Protein AF-G4A984-F1 (afdb_monomer_lite)

Sequence (42 aa):
MSKGVIVRPLAGYGLPNHLRISIGLPEENQRFLTALSEILGL

Secondary structure (DSSP, 8-state):
---S---EE-GGGT-TT-EE-----HHHHHHHHHHHHHHHT-

InterPro domains:
  IPR015422 Pyridoxal phosphate-dependent transferase, small domain [G3DSA:3.90.1150.10] (1-40)
  IPR015424 Pyridoxal phosphate-dependent transferase [SSF53383] (2-40)

Radius of gyration: 11.39 Å; chains: 1; bounding box: 26×19×24 Å

Foldseek 3Di:
DDLPADWAQPVVVVRRPDIDHDDDDPVNVVSVVVVVCVVVVD

pLDDT: mean 87.94, std 7.63, range [53.28, 94.88]

Structure (mmCIF, N/CA/C/O backbone):
data_AF-G4A984-F1
#
_entry.id   AF-G4A984-F1
#
loop_
_atom_site.group_PDB
_atom_site.id
_atom_site.type_symbol
_atom_site.label_atom_id
_atom_site.label_alt_id
_atom_site.label_comp_id
_atom_site.label_asym_id
_atom_site.label_entity_id
_atom_site.label_seq_id
_atom_site.pdbx_PDB_ins_code
_atom_site.Cartn_x
_atom_site.Cartn_y
_atom_site.Cartn_z
_atom_site.occupancy
_atom_site.B_iso_or_equiv
_atom_site.auth_seq_id
_atom_site.auth_comp_id
_atom_site.auth_asym_id
_atom_site.auth_atom_id
_atom_site.pdbx_PDB_model_num
ATOM 1 N N . MET A 1 1 ? -13.421 0.678 -9.638 1.00 53.28 1 MET A N 1
ATOM 2 C CA . MET A 1 1 ? -13.724 1.682 -8.593 1.00 53.28 1 MET A CA 1
ATOM 3 C C . MET A 1 1 ? -12.425 2.039 -7.891 1.00 53.28 1 MET A C 1
ATOM 5 O O . MET A 1 1 ? -11.742 1.131 -7.441 1.00 53.28 1 MET A O 1
ATOM 9 N N . SER A 1 2 ? -12.044 3.313 -7.834 1.00 68.56 2 SER A N 1
ATOM 10 C CA . SER A 1 2 ? -10.893 3.765 -7.046 1.00 68.56 2 SER A CA 1
ATOM 11 C C . SER A 1 2 ? -11.356 4.061 -5.614 1.00 68.56 2 SER A C 1
ATOM 13 O O . SER A 1 2 ? -12.206 4.918 -5.400 1.00 68.56 2 SER A O 1
ATOM 15 N N . LYS A 1 3 ? -10.822 3.353 -4.610 1.00 77.62 3 LYS A N 1
ATOM 16 C CA . LYS A 1 3 ? -11.187 3.533 -3.183 1.00 77.62 3 LYS A CA 1
ATOM 17 C C . LYS A 1 3 ? -10.464 4.718 -2.506 1.00 77.62 3 LYS A C 1
ATOM 19 O O . LYS A 1 3 ? -10.518 4.870 -1.289 1.00 77.62 3 LYS A O 1
ATOM 24 N N . GLY A 1 4 ? -9.793 5.570 -3.289 1.00 78.50 4 GLY A N 1
ATOM 25 C CA . GLY A 1 4 ? -9.029 6.722 -2.789 1.00 78.50 4 GLY A CA 1
ATOM 26 C C . GLY A 1 4 ? -7.670 6.370 -2.174 1.00 78.50 4 GLY A C 1
ATOM 27 O O . GLY A 1 4 ? -7.084 7.202 -1.496 1.00 78.50 4 GLY A O 1
ATOM 28 N N . VAL A 1 5 ? -7.163 5.156 -2.410 1.00 80.50 5 VAL A N 1
ATOM 29 C CA . VAL A 1 5 ? -5.835 4.711 -1.965 1.00 80.50 5 VAL A CA 1
ATOM 30 C C . VAL A 1 5 ? -4.873 4.756 -3.151 1.00 80.50 5 VAL A C 1
ATOM 32 O O . VAL A 1 5 ? -5.104 4.088 -4.159 1.00 80.50 5 VAL A O 1
ATOM 35 N N . ILE A 1 6 ? -3.779 5.511 -3.024 1.00 84.44 6 ILE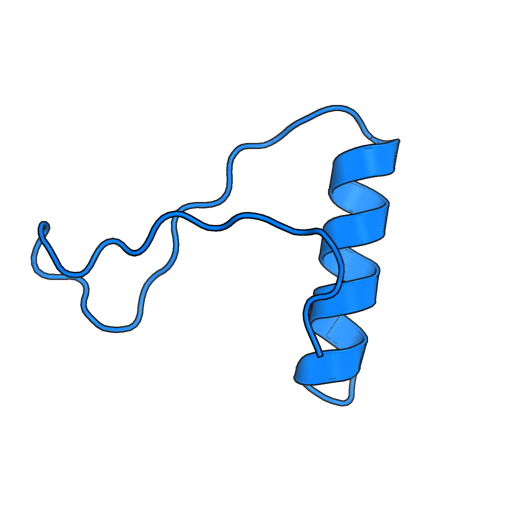 A N 1
ATOM 36 C CA . ILE A 1 6 ? -2.695 5.540 -4.014 1.00 84.44 6 ILE A CA 1
ATOM 37 C C . ILE A 1 6 ? -1.596 4.571 -3.572 1.00 84.44 6 ILE A C 1
ATOM 39 O O . ILE A 1 6 ? -0.989 4.743 -2.518 1.00 84.44 6 ILE A O 1
ATOM 43 N N . VAL A 1 7 ? -1.314 3.569 -4.404 1.00 84.31 7 VAL A N 1
ATOM 44 C CA . VAL A 1 7 ? -0.226 2.598 -4.203 1.00 84.31 7 VAL A CA 1
ATOM 45 C C . VAL A 1 7 ? 0.890 2.828 -5.218 1.00 84.31 7 VAL A C 1
ATOM 47 O O . VAL A 1 7 ? 0.643 3.322 -6.318 1.00 84.31 7 VAL A O 1
ATOM 50 N N . ARG A 1 8 ? 2.131 2.472 -4.864 1.00 89.62 8 ARG A N 1
ATOM 51 C CA . ARG A 1 8 ? 3.288 2.573 -5.767 1.00 89.62 8 ARG A CA 1
ATOM 52 C C . ARG A 1 8 ? 3.697 1.181 -6.257 1.00 89.62 8 ARG A C 1
ATOM 54 O O . ARG A 1 8 ? 4.231 0.416 -5.453 1.00 89.62 8 ARG A O 1
ATOM 61 N N . PRO A 1 9 ? 3.473 0.833 -7.536 1.00 88.56 9 PRO A N 1
ATOM 62 C CA . PRO A 1 9 ? 3.931 -0.438 -8.089 1.00 88.56 9 PRO A CA 1
ATOM 63 C C . PRO A 1 9 ? 5.454 -0.560 -8.024 1.00 88.56 9 PRO A C 1
ATOM 65 O O . PRO A 1 9 ? 6.167 0.398 -8.319 1.00 88.56 9 PRO A O 1
ATOM 68 N N . LEU A 1 10 ? 5.955 -1.745 -7.670 1.00 90.62 10 LEU A N 1
ATOM 69 C CA . LEU A 1 10 ? 7.392 -2.040 -7.619 1.00 90.62 10 LEU A CA 1
ATOM 70 C C . LEU A 1 10 ? 7.891 -2.819 -8.844 1.00 90.62 10 LEU A C 1
ATOM 72 O O . LEU A 1 10 ? 8.999 -3.353 -8.827 1.00 90.62 10 LEU A O 1
ATOM 76 N N . ALA A 1 11 ? 7.122 -2.837 -9.935 1.00 89.56 11 ALA A N 1
ATOM 77 C CA . ALA A 1 11 ? 7.505 -3.528 -11.165 1.00 89.56 11 ALA A CA 1
ATOM 78 C C . ALA A 1 11 ? 8.886 -3.089 -11.696 1.00 89.56 11 ALA A C 1
ATOM 80 O O . ALA A 1 11 ? 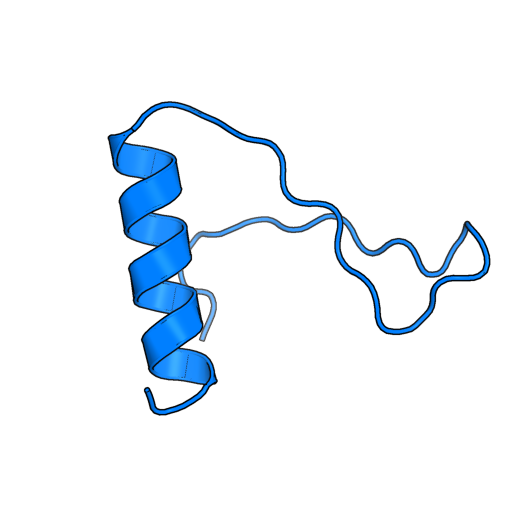9.662 -3.930 -12.141 1.00 89.56 11 ALA A O 1
ATOM 81 N N . GLY A 1 12 ? 9.243 -1.804 -11.553 1.00 87.56 12 GLY A N 1
ATOM 82 C CA . GLY A 1 12 ? 10.564 -1.279 -11.931 1.00 87.56 12 GLY A CA 1
ATOM 83 C C . GLY A 1 12 ? 11.745 -1.804 -11.099 1.00 87.56 12 GLY A C 1
ATOM 84 O O . GLY A 1 12 ? 12.887 -1.637 -11.509 1.00 87.56 12 GLY A O 1
ATOM 85 N N . TYR A 1 13 ? 11.489 -2.461 -9.963 1.00 88.25 13 TYR A N 1
ATOM 86 C CA . TYR A 1 13 ? 12.497 -3.074 -9.087 1.00 88.25 13 TYR A CA 1
ATOM 87 C C . TYR A 1 13 ? 12.567 -4.606 -9.234 1.00 88.25 13 TYR A C 1
ATOM 89 O O . TYR A 1 13 ? 13.104 -5.283 -8.362 1.00 88.25 13 TYR A O 1
ATOM 97 N N . GLY A 1 14 ? 11.991 -5.181 -10.296 1.00 91.69 14 GLY A N 1
ATOM 98 C CA . GLY A 1 14 ? 11.947 -6.638 -10.491 1.00 91.69 14 GLY A CA 1
ATOM 99 C C . GLY A 1 14 ? 10.884 -7.353 -9.648 1.00 91.69 14 GLY A C 1
ATOM 100 O O . GLY A 1 14 ? 10.881 -8.578 -9.571 1.00 91.69 14 GLY A O 1
ATOM 101 N N . LEU A 1 15 ? 9.956 -6.603 -9.041 1.00 92.88 15 LEU A N 1
ATOM 102 C CA . LEU A 1 15 ? 8.860 -7.126 -8.224 1.00 92.88 15 LEU A CA 1
ATOM 103 C C . LEU A 1 15 ? 7.499 -6.810 -8.880 1.00 92.88 15 LEU A C 1
ATOM 105 O O . LEU A 1 15 ? 6.757 -5.954 -8.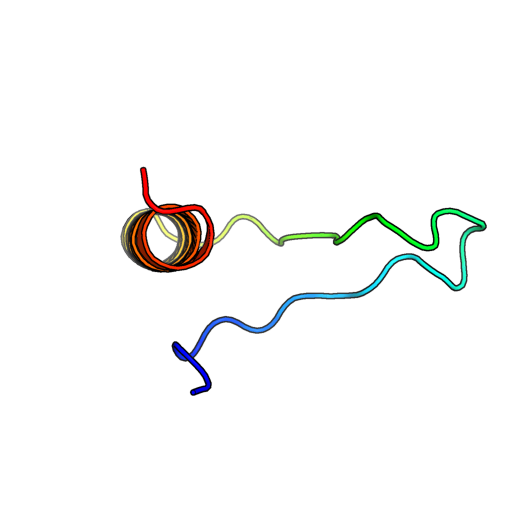392 1.00 92.88 15 LEU A O 1
ATOM 109 N N . PRO A 1 16 ? 7.142 -7.478 -9.994 1.00 90.12 16 PRO A N 1
ATOM 110 C CA . PRO A 1 16 ? 5.990 -7.113 -10.829 1.00 90.12 16 PRO A CA 1
ATOM 111 C C . PRO A 1 16 ? 4.636 -7.242 -10.121 1.00 90.12 16 PRO A C 1
ATOM 113 O O . PRO A 1 16 ? 3.723 -6.476 -10.408 1.00 90.12 16 PRO A O 1
ATOM 116 N N . ASN A 1 17 ? 4.531 -8.161 -9.158 1.00 92.31 17 ASN A N 1
ATOM 117 C CA . ASN A 1 17 ? 3.302 -8.420 -8.401 1.00 92.31 17 ASN A CA 1
ATOM 118 C C . ASN A 1 17 ? 3.306 -7.778 -7.005 1.00 92.31 17 ASN A C 1
ATOM 120 O O . ASN A 1 17 ? 2.515 -8.168 -6.152 1.00 92.31 17 ASN A O 1
ATOM 124 N N . HIS A 1 18 ? 4.217 -6.834 -6.741 1.00 90.88 18 HIS A N 1
ATOM 125 C CA . HIS A 1 18 ? 4.322 -6.182 -5.438 1.00 90.88 18 HIS A CA 1
ATOM 126 C C . HIS A 1 18 ? 3.971 -4.700 -5.522 1.00 90.88 18 HIS A C 1
ATOM 128 O O . HIS A 1 18 ? 4.304 -3.986 -6.474 1.00 90.88 18 HIS A O 1
ATOM 134 N N . LEU A 1 19 ? 3.334 -4.231 -4.456 1.00 90.69 19 LEU A N 1
ATOM 135 C CA . LEU A 1 19 ? 2.998 -2.835 -4.240 1.00 90.69 19 LEU A CA 1
ATOM 136 C C . LEU A 1 19 ? 3.757 -2.337 -3.014 1.00 90.69 19 LEU A C 1
ATOM 138 O O . LEU A 1 19 ? 3.808 -3.013 -1.989 1.00 90.69 19 LEU A O 1
ATOM 142 N N . ARG A 1 20 ? 4.311 -1.128 -3.100 1.00 90.81 20 ARG A N 1
ATOM 143 C CA . ARG A 1 20 ? 4.785 -0.393 -1.932 1.00 90.81 20 ARG A CA 1
ATOM 144 C C . ARG A 1 20 ? 3.664 0.494 -1.418 1.00 90.81 20 ARG A C 1
ATOM 146 O O . ARG A 1 20 ? 3.159 1.350 -2.151 1.00 90.81 20 ARG A O 1
ATOM 153 N N . ILE A 1 21 ? 3.343 0.328 -0.144 1.00 89.00 21 ILE A N 1
ATOM 154 C CA . ILE A 1 21 ? 2.394 1.165 0.586 1.00 89.00 21 ILE A CA 1
ATOM 155 C C . ILE A 1 21 ? 3.196 2.028 1.560 1.00 89.00 21 ILE A C 1
ATOM 157 O O . ILE A 1 21 ? 4.089 1.532 2.245 1.00 89.00 21 ILE A O 1
ATOM 161 N N . SER A 1 22 ? 2.921 3.331 1.578 1.00 89.69 22 SER A N 1
ATOM 162 C CA . SER A 1 22 ? 3.450 4.217 2.616 1.00 89.69 22 SER A CA 1
ATOM 163 C C . SER A 1 22 ? 2.561 4.110 3.850 1.00 89.69 22 SER A C 1
ATOM 165 O O . SER A 1 22 ? 1.343 4.168 3.716 1.00 89.69 22 SER A O 1
ATOM 167 N N . ILE A 1 23 ? 3.161 3.982 5.033 1.00 90.31 23 ILE A N 1
ATOM 168 C CA . ILE A 1 23 ? 2.418 4.022 6.296 1.00 90.31 23 ILE A CA 1
ATOM 169 C C . ILE A 1 23 ? 2.164 5.484 6.656 1.00 90.31 23 ILE A C 1
ATOM 171 O O . ILE A 1 23 ? 3.114 6.257 6.791 1.00 90.31 23 ILE A O 1
ATOM 175 N N . GLY A 1 24 ? 0.886 5.844 6.744 1.00 89.50 24 GLY A N 1
ATOM 176 C CA . GLY A 1 24 ? 0.426 7.184 7.095 1.00 89.50 24 GLY A CA 1
ATOM 177 C C . GLY A 1 24 ? -0.113 7.244 8.520 1.00 89.50 24 GLY A C 1
ATOM 178 O O . GLY A 1 24 ? 0.260 6.449 9.390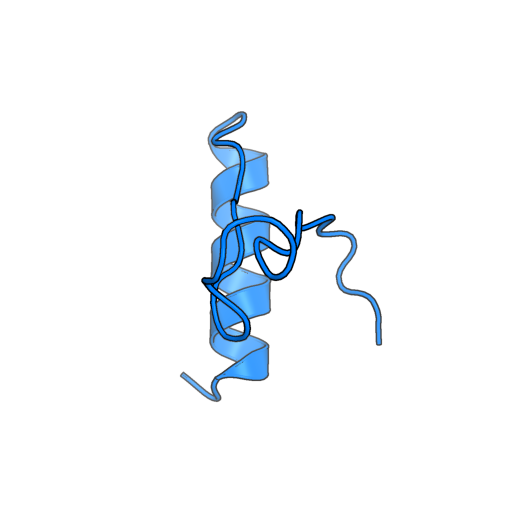 1.00 89.50 24 GLY A O 1
ATOM 179 N N . LEU A 1 25 ? -1.028 8.181 8.744 1.00 93.88 25 LEU A N 1
ATOM 180 C CA . LEU A 1 25 ? -1.802 8.298 9.971 1.00 93.88 25 LEU A CA 1
ATOM 181 C C . LEU A 1 25 ? -2.653 7.036 10.216 1.00 93.88 25 LEU A C 1
ATOM 183 O O . LEU A 1 25 ? -3.007 6.321 9.271 1.00 93.88 25 LEU A O 1
ATOM 187 N N . PRO A 1 26 ? -3.042 6.758 11.474 1.00 94.88 26 PRO A N 1
ATOM 188 C CA . PRO A 1 26 ? -3.865 5.593 11.806 1.00 94.88 26 PRO A CA 1
ATOM 189 C C . PRO A 1 26 ? -5.163 5.499 10.988 1.00 94.88 26 PRO A C 1
ATOM 191 O O . PRO A 1 26 ? -5.531 4.417 10.540 1.00 94.88 26 PRO A O 1
ATOM 194 N N . GLU A 1 27 ? -5.822 6.631 10.736 1.00 93.44 27 GLU A N 1
ATOM 195 C CA . GLU A 1 27 ? -7.047 6.704 9.928 1.00 93.44 27 GLU A CA 1
ATOM 196 C C . GLU A 1 27 ? -6.819 6.349 8.448 1.00 93.44 27 GLU A C 1
ATOM 198 O O . GLU A 1 27 ? -7.638 5.660 7.835 1.00 93.44 27 GLU A O 1
ATOM 203 N N . GLU A 1 28 ? -5.678 6.753 7.881 1.00 91.94 28 GLU A N 1
ATOM 204 C CA . GLU A 1 28 ? -5.295 6.431 6.505 1.00 91.94 28 GLU A CA 1
ATOM 205 C C . GLU A 1 28 ? -5.012 4.9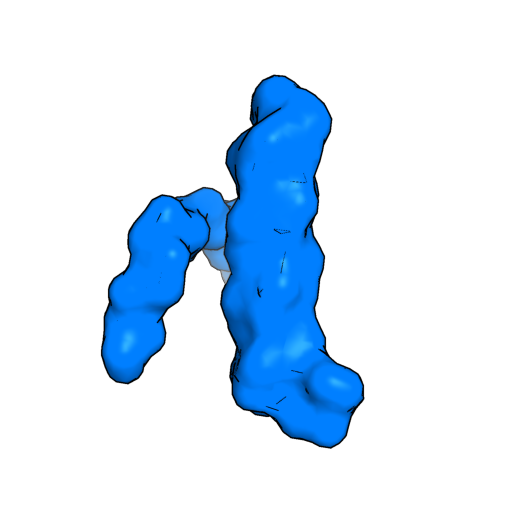33 6.369 1.00 91.94 28 GLU A C 1
ATOM 207 O O . GLU A 1 28 ? -5.478 4.286 5.426 1.00 91.94 28 GLU A O 1
ATOM 212 N N . ASN A 1 29 ? -4.317 4.363 7.357 1.00 92.25 29 ASN A N 1
ATOM 213 C CA . ASN A 1 29 ? -4.032 2.932 7.415 1.00 92.25 29 ASN A CA 1
ATOM 214 C C . ASN A 1 29 ? -5.329 2.119 7.555 1.00 92.25 29 ASN A C 1
ATOM 216 O O . ASN A 1 29 ? -5.503 1.115 6.866 1.00 92.25 29 ASN A O 1
ATOM 220 N N . GLN A 1 30 ? -6.276 2.576 8.381 1.00 93.12 30 GLN A N 1
ATOM 221 C CA . GLN A 1 30 ? -7.576 1.922 8.532 1.00 93.12 30 GLN A CA 1
ATOM 222 C C . GLN A 1 30 ? -8.366 1.932 7.218 1.00 93.12 30 GLN A C 1
ATOM 224 O O . GLN A 1 30 ? -8.909 0.905 6.813 1.00 93.12 30 GLN A O 1
ATOM 229 N N . ARG A 1 31 ? -8.390 3.071 6.513 1.00 91.19 31 ARG A N 1
ATOM 230 C CA . ARG A 1 31 ? -9.055 3.193 5.210 1.00 91.19 31 ARG A CA 1
ATOM 231 C C . ARG A 1 31 ? -8.432 2.274 4.159 1.00 91.19 31 ARG A C 1
ATOM 233 O O . ARG A 1 31 ? -9.162 1.676 3.369 1.00 91.19 31 ARG A O 1
ATOM 240 N N . PHE A 1 32 ? -7.104 2.144 4.162 1.00 92.06 32 PHE A N 1
ATOM 241 C CA . PHE A 1 32 ? -6.395 1.197 3.305 1.00 92.06 32 PHE A CA 1
ATOM 242 C C . PHE A 1 32 ? -6.804 -0.252 3.586 1.00 92.06 32 PHE A C 1
ATOM 244 O O . PHE A 1 32 ? -7.158 -0.967 2.652 1.00 92.06 32 PHE A O 1
ATOM 251 N N . LEU A 1 33 ? -6.797 -0.667 4.856 1.00 91.56 33 LEU A N 1
ATOM 252 C CA . LEU A 1 33 ? -7.159 -2.029 5.255 1.00 91.56 33 LEU A CA 1
ATOM 253 C C . LEU A 1 33 ? -8.604 -2.369 4.879 1.00 91.56 33 LEU A C 1
ATOM 255 O O . LEU A 1 33 ? -8.836 -3.424 4.299 1.00 91.56 33 LEU A O 1
ATOM 259 N N . THR A 1 34 ? -9.556 -1.461 5.116 1.00 92.69 34 THR A N 1
ATOM 260 C CA . THR A 1 34 ? -10.955 -1.660 4.706 1.00 92.69 34 THR A CA 1
ATOM 261 C C . THR A 1 34 ? -11.073 -1.863 3.196 1.00 92.69 34 THR A C 1
ATOM 263 O O . THR A 1 34 ? -11.711 -2.812 2.750 1.00 92.69 34 THR A O 1
ATOM 266 N N . ALA A 1 35 ? -10.425 -1.008 2.399 1.00 91.31 35 ALA A N 1
ATOM 267 C CA . ALA A 1 35 ? -10.442 -1.141 0.945 1.00 91.31 35 ALA A CA 1
ATOM 268 C C . ALA A 1 35 ? -9.782 -2.447 0.470 1.00 91.31 35 ALA A C 1
ATOM 270 O O . ALA A 1 35 ? -10.233 -3.046 -0.505 1.00 91.31 35 ALA A O 1
ATOM 271 N N . LEU A 1 36 ? -8.718 -2.887 1.149 1.00 91.44 36 LEU A N 1
ATOM 272 C CA . LEU A 1 36 ? -8.034 -4.137 0.840 1.00 91.44 36 LEU A CA 1
ATOM 273 C C . LEU A 1 36 ? -8.929 -5.349 1.124 1.00 91.44 36 LEU A C 1
ATOM 275 O O . LEU A 1 36 ? -9.040 -6.215 0.259 1.00 91.44 36 LEU A O 1
ATOM 279 N N . SER A 1 37 ? -9.601 -5.392 2.279 1.00 92.94 37 SER A N 1
ATOM 280 C CA . SER A 1 37 ? -10.543 -6.467 2.619 1.00 92.94 37 SER A CA 1
ATOM 281 C C . SER A 1 37 ? -11.679 -6.577 1.604 1.00 92.94 37 SER A C 1
ATOM 283 O O . SER A 1 37 ? -11.949 -7.668 1.116 1.00 92.94 37 SER A O 1
ATOM 285 N N . GLU A 1 38 ? -12.275 -5.453 1.191 1.00 90.69 38 GLU A N 1
ATOM 286 C CA . GLU A 1 38 ? -13.338 -5.449 0.175 1.00 90.69 38 GLU A CA 1
ATOM 287 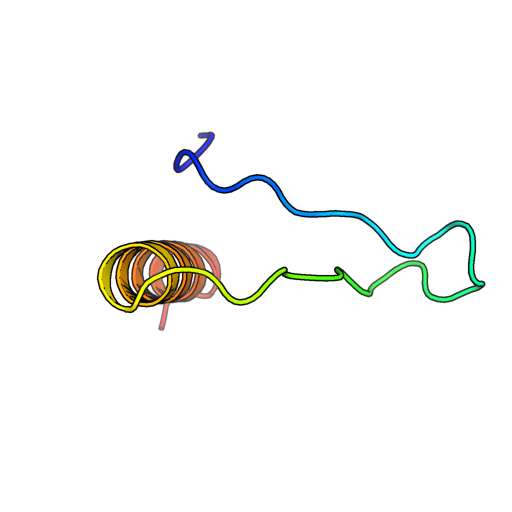C C . GLU A 1 38 ? -12.876 -6.009 -1.181 1.00 90.69 38 GLU A C 1
ATOM 289 O O . GLU A 1 38 ? -13.648 -6.671 -1.869 1.00 90.69 38 GLU A O 1
ATOM 294 N N . ILE A 1 39 ? -11.629 -5.735 -1.584 1.00 89.12 39 ILE A N 1
ATOM 295 C CA . ILE A 1 39 ? -11.064 -6.240 -2.846 1.00 89.12 39 ILE A CA 1
ATOM 296 C C . ILE A 1 39 ? -10.735 -7.731 -2.743 1.00 89.12 39 ILE A C 1
ATOM 298 O O . ILE A 1 39 ? -10.943 -8.469 -3.705 1.00 89.12 39 ILE A O 1
ATOM 302 N N . LEU A 1 40 ? -10.207 -8.166 -1.598 1.00 90.12 40 LEU A N 1
ATOM 303 C CA . LEU A 1 40 ? -9.861 -9.566 -1.356 1.00 90.12 40 LEU A CA 1
ATOM 304 C C . LEU A 1 40 ? -11.084 -10.433 -1.013 1.00 90.12 40 LEU A C 1
ATOM 306 O O . LEU A 1 40 ? -10.968 -11.655 -1.027 1.00 90.12 40 LEU A O 1
ATOM 310 N N . GLY A 1 41 ? -12.242 -9.822 -0.740 1.00 87.00 41 GLY A N 1
ATOM 311 C CA . GLY A 1 41 ? -13.456 -10.520 -0.312 1.00 87.00 41 GLY A CA 1
ATOM 312 C C . GLY A 1 41 ? -13.348 -11.117 1.095 1.00 87.00 41 GLY A C 1
ATOM 313 O O . GLY A 1 41 ? -13.941 -12.164 1.345 1.00 87.00 41 GLY A O 1
ATOM 314 N N . LEU A 1 42 ? -12.553 -10.482 1.965 1.00 74.69 42 LEU A N 1
ATOM 315 C CA . LEU A 1 42 ? -12.324 -10.873 3.362 1.00 74.69 42 LEU A CA 1
ATOM 316 C C . LEU A 1 42 ? -13.339 -10.244 4.318 1.00 74.69 42 LEU A C 1
ATOM 318 O O . LEU A 1 42 ? -13.739 -9.081 4.076 1.00 74.69 42 LEU A O 1
#

Organism: NCBI:txid907488